Protein AF-A0A1M3PCQ3-F1 (afdb_monomer)

Radius of gyration: 14.95 Å; Cα contacts (8 Å, |Δi|>4): 33; chains: 1; bounding box: 37×19×46 Å

Solvent-accessible surface area (backbone atoms only — not comparable to full-atom values): 3671 Å² total; per-residue (Å²): 134,59,74,64,61,54,52,52,51,55,49,52,54,28,56,51,21,48,52,46,45,58,46,17,62,77,68,74,47,84,56,58,71,72,30,66,74,48,44,49,74,68,56,48,49,53,52,50,52,54,47,50,52,56,51,51,53,53,51,60,75,68,55,133

pLDDT: mean 90.85, std 9.85, range [49.47, 97.44]

Structure (mmCIF, N/CA/C/O backbone):
data_AF-A0A1M3PCQ3-F1
#
_entry.id   AF-A0A1M3PCQ3-F1
#
loop_
_atom_site.group_PDB
_atom_site.id
_atom_site.type_symbol
_atom_site.label_atom_id
_atom_site.label_alt_id
_atom_site.label_comp_id
_atom_site.label_asym_id
_atom_site.label_entity_id
_atom_site.label_seq_id
_atom_site.pdbx_PDB_ins_code
_atom_site.Cartn_x
_atom_site.Cartn_y
_atom_site.Cartn_z
_atom_site.occupancy
_atom_site.B_iso_or_equiv
_atom_site.auth_seq_id
_atom_site.auth_comp_id
_atom_site.auth_asym_id
_atom_site.auth_atom_id
_atom_site.pdbx_PDB_model_num
ATOM 1 N N . MET A 1 1 ? 21.563 0.448 -20.827 1.00 61.16 1 MET A N 1
ATOM 2 C CA . MET A 1 1 ? 21.053 -0.160 -19.571 1.00 61.16 1 MET A CA 1
ATOM 3 C C . MET A 1 1 ? 20.883 -1.663 -19.760 1.00 61.16 1 MET A C 1
ATOM 5 O O . MET A 1 1 ? 20.177 -2.061 -20.680 1.00 61.16 1 MET A O 1
ATOM 9 N N . SER A 1 2 ? 21.504 -2.497 -18.920 1.00 82.62 2 SER A N 1
ATOM 10 C CA . SER A 1 2 ? 21.3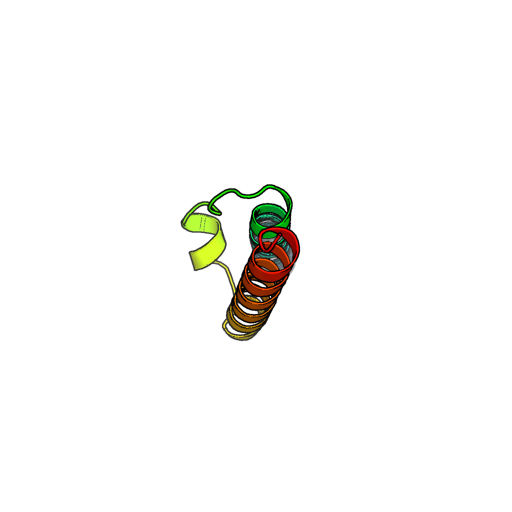60 -3.960 -19.009 1.00 82.62 2 SER A CA 1
ATOM 11 C C . SER A 1 2 ? 19.954 -4.423 -18.587 1.00 82.62 2 SER A C 1
ATOM 13 O O . SER A 1 2 ? 19.247 -3.735 -17.844 1.00 82.62 2 SER A O 1
ATOM 15 N N . ALA A 1 3 ? 19.511 -5.590 -19.064 1.00 83.62 3 ALA A N 1
ATOM 16 C CA . ALA A 1 3 ? 18.208 -6.161 -18.699 1.00 83.62 3 ALA A CA 1
ATOM 17 C C . ALA A 1 3 ? 18.066 -6.399 -17.180 1.00 83.62 3 ALA A C 1
ATOM 19 O O . ALA A 1 3 ? 16.988 -6.190 -16.624 1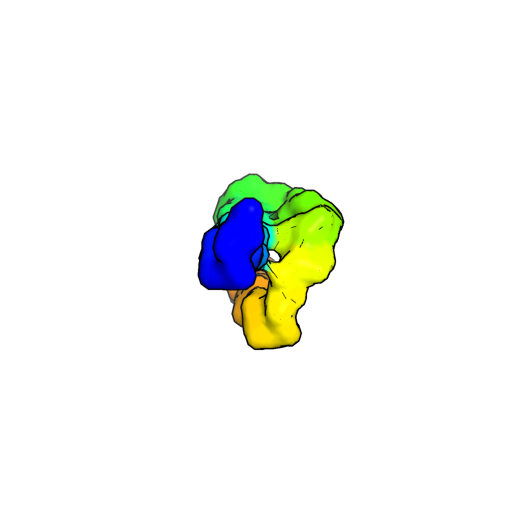.00 83.62 3 ALA A O 1
ATOM 20 N N . ASN A 1 4 ? 19.163 -6.749 -16.502 1.00 90.19 4 ASN A N 1
ATOM 21 C CA . ASN A 1 4 ? 19.187 -6.965 -15.054 1.00 90.19 4 ASN A CA 1
ATOM 22 C C . ASN A 1 4 ? 18.959 -5.666 -14.272 1.00 90.19 4 ASN A C 1
ATOM 24 O O . ASN A 1 4 ? 18.160 -5.658 -13.340 1.00 90.19 4 ASN A O 1
ATOM 28 N N . ALA A 1 5 ? 19.561 -4.550 -14.699 1.00 91.06 5 ALA A N 1
ATOM 29 C CA . ALA A 1 5 ? 19.354 -3.253 -14.052 1.00 91.06 5 ALA A CA 1
ATOM 30 C C . ALA A 1 5 ? 17.876 -2.823 -14.082 1.00 91.06 5 ALA A C 1
ATOM 32 O O . ALA A 1 5 ? 17.342 -2.345 -13.081 1.00 91.06 5 ALA A O 1
ATOM 33 N N . ARG A 1 6 ? 17.184 -3.067 -15.204 1.00 90.62 6 ARG A N 1
ATOM 34 C CA . ARG A 1 6 ? 15.747 -2.774 -15.341 1.00 90.62 6 ARG A CA 1
ATOM 35 C C . ARG A 1 6 ? 14.887 -3.632 -14.411 1.00 90.62 6 ARG A C 1
ATOM 37 O O . ARG A 1 6 ? 13.977 -3.108 -13.773 1.00 90.62 6 ARG A O 1
ATOM 44 N N . ARG A 1 7 ? 15.182 -4.933 -14.301 1.00 90.88 7 ARG A N 1
ATOM 45 C CA . ARG A 1 7 ? 14.457 -5.848 -13.398 1.00 90.88 7 ARG A CA 1
ATOM 46 C C . ARG A 1 7 ? 14.640 -5.455 -11.932 1.00 90.88 7 ARG A C 1
ATOM 48 O O . ARG A 1 7 ? 13.653 -5.396 -11.204 1.00 90.88 7 ARG A O 1
ATOM 55 N N . SER A 1 8 ? 15.864 -5.127 -11.520 1.00 94.69 8 SER A N 1
ATOM 56 C CA . SER A 1 8 ? 16.147 -4.675 -10.152 1.00 94.69 8 SER A CA 1
ATOM 57 C C . SER A 1 8 ? 15.445 -3.359 -9.825 1.00 94.69 8 SER A C 1
ATOM 59 O O . SER A 1 8 ? 14.859 -3.232 -8.752 1.00 94.69 8 SER A O 1
ATOM 61 N N . ALA A 1 9 ? 15.431 -2.403 -10.760 1.00 93.31 9 ALA A N 1
ATOM 62 C CA . ALA A 1 9 ? 14.702 -1.149 -10.588 1.00 93.31 9 ALA A CA 1
ATOM 63 C C . ALA A 1 9 ? 13.189 -1.381 -10.445 1.00 93.31 9 ALA A C 1
ATOM 65 O O . ALA A 1 9 ? 12.566 -0.821 -9.545 1.00 93.31 9 ALA A O 1
ATOM 66 N N . ALA A 1 10 ? 12.607 -2.246 -11.282 1.00 91.56 10 ALA A N 1
ATOM 67 C CA . ALA A 1 10 ? 11.194 -2.604 -11.187 1.00 91.56 10 ALA A CA 1
ATOM 68 C C . ALA A 1 10 ? 10.860 -3.297 -9.857 1.00 91.56 10 ALA A C 1
ATOM 70 O O . ALA A 1 10 ? 9.833 -2.983 -9.265 1.00 91.56 10 ALA A O 1
ATOM 71 N N . LYS A 1 11 ? 11.723 -4.198 -9.365 1.00 94.50 11 LYS A N 1
ATOM 72 C CA . LYS A 1 11 ? 11.552 -4.829 -8.047 1.00 94.50 11 LYS A CA 1
ATOM 73 C C . LYS A 1 11 ? 11.579 -3.784 -6.932 1.00 94.50 11 LYS A C 1
ATOM 75 O O . LYS A 1 11 ? 10.615 -3.683 -6.186 1.00 94.50 11 LYS A O 1
ATOM 80 N N . LYS A 1 12 ? 12.615 -2.940 -6.894 1.00 95.88 12 LYS A N 1
ATOM 81 C CA . LYS A 1 12 ? 12.751 -1.879 -5.885 1.00 95.88 12 LYS A CA 1
ATOM 82 C C . LYS A 1 12 ? 11.524 -0.966 -5.845 1.00 95.88 12 LYS A C 1
ATOM 84 O O . LYS A 1 12 ? 11.025 -0.642 -4.779 1.00 95.88 12 LYS A O 1
ATOM 89 N N . GLN A 1 13 ? 10.996 -0.606 -7.011 1.00 94.94 13 GLN A N 1
ATOM 90 C CA . GLN A 1 13 ? 9.793 0.216 -7.116 1.00 94.94 13 GLN A CA 1
ATOM 91 C C . GLN A 1 13 ? 8.529 -0.446 -6.551 1.00 94.94 13 GLN A C 1
ATOM 93 O O . GLN A 1 13 ? 7.658 0.270 -6.058 1.00 94.94 13 GLN A O 1
ATOM 98 N N . ARG A 1 14 ? 8.404 -1.775 -6.645 1.00 95.50 14 ARG A N 1
ATOM 99 C CA . ARG A 1 14 ? 7.299 -2.519 -6.021 1.00 95.50 14 ARG A CA 1
ATOM 100 C C . ARG A 1 14 ? 7.490 -2.604 -4.515 1.00 95.50 14 ARG A C 1
ATOM 102 O O . ARG A 1 14 ? 6.564 -2.279 -3.785 1.00 95.50 14 ARG A O 1
ATOM 109 N N . ASP A 1 15 ? 8.701 -2.927 -4.067 1.00 96.38 15 ASP A N 1
ATOM 110 C CA . ASP A 1 15 ? 9.036 -2.997 -2.641 1.00 96.38 15 ASP A CA 1
ATOM 111 C C . ASP A 1 15 ? 8.784 -1.638 -1.952 1.00 96.38 15 ASP A C 1
ATOM 113 O O . ASP A 1 15 ? 8.236 -1.572 -0.851 1.00 96.38 15 ASP A O 1
ATOM 117 N N . ASP A 1 16 ? 9.121 -0.533 -2.625 1.00 96.75 16 ASP A N 1
ATOM 118 C CA . ASP A 1 16 ? 8.852 0.826 -2.146 1.00 96.75 16 ASP A CA 1
ATOM 119 C C . ASP A 1 16 ? 7.350 1.147 -2.107 1.00 96.75 16 ASP A C 1
ATOM 121 O O . ASP A 1 16 ? 6.875 1.747 -1.139 1.00 96.75 16 ASP A O 1
ATOM 125 N N . ALA A 1 17 ? 6.591 0.719 -3.122 1.00 97.31 17 ALA A N 1
ATOM 126 C CA . ALA A 1 17 ? 5.137 0.873 -3.154 1.00 97.31 17 ALA A CA 1
ATOM 127 C C . ALA A 1 17 ? 4.457 0.091 -2.019 1.00 97.31 17 ALA A C 1
ATOM 129 O O . ALA A 1 17 ? 3.582 0.629 -1.337 1.00 97.31 17 ALA A O 1
ATOM 130 N N . PHE A 1 18 ? 4.900 -1.143 -1.770 1.00 97.44 18 PHE A N 1
ATOM 131 C CA . PHE A 1 18 ? 4.400 -1.969 -0.677 1.00 97.44 18 PHE A CA 1
ATOM 132 C C . PHE A 1 18 ? 4.702 -1.346 0.685 1.00 97.44 18 PHE A C 1
ATOM 134 O O . PHE A 1 18 ? 3.792 -1.158 1.496 1.00 97.44 18 PHE A O 1
ATOM 141 N N . ARG A 1 19 ? 5.945 -0.900 0.907 1.00 96.50 19 ARG A N 1
ATOM 142 C CA . ARG A 1 19 ? 6.321 -0.190 2.138 1.00 96.50 19 ARG A CA 1
ATOM 143 C C . ARG A 1 19 ? 5.453 1.044 2.375 1.00 96.50 19 ARG A C 1
ATOM 145 O O . ARG A 1 19 ? 5.028 1.279 3.502 1.00 96.50 19 ARG A O 1
ATOM 152 N N . MET A 1 20 ? 5.170 1.816 1.326 1.00 96.75 20 MET A N 1
ATOM 153 C CA . MET A 1 20 ? 4.314 2.999 1.419 1.00 96.75 20 MET A CA 1
ATOM 154 C C . MET A 1 20 ? 2.873 2.647 1.809 1.00 96.75 20 MET A C 1
ATOM 156 O O . MET A 1 20 ? 2.296 3.330 2.652 1.00 96.75 20 MET A O 1
ATOM 160 N N . CYS A 1 21 ? 2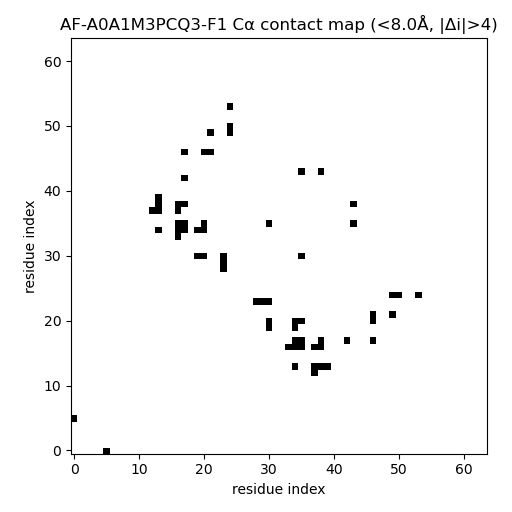.316 1.562 1.263 1.00 97.06 21 CYS A N 1
ATOM 161 C CA . CYS A 1 21 ? 0.988 1.075 1.643 1.00 97.06 21 CYS A CA 1
ATOM 162 C C . CYS A 1 21 ? 0.948 0.633 3.115 1.00 97.06 21 CYS A C 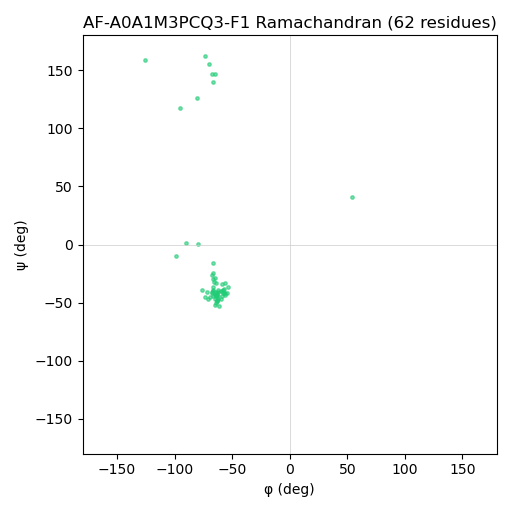1
ATOM 164 O O . CYS A 1 21 ? 0.046 1.019 3.853 1.00 97.06 21 CYS A O 1
ATOM 166 N N . MET A 1 22 ? 1.967 -0.085 3.590 1.00 97.38 22 MET A N 1
ATOM 167 C CA . MET A 1 22 ? 2.046 -0.500 4.998 1.00 97.38 22 MET A CA 1
ATOM 168 C C . MET A 1 22 ? 2.231 0.684 5.960 1.00 97.38 22 MET A C 1
ATOM 170 O O . MET A 1 22 ? 1.649 0.708 7.046 1.00 97.38 22 MET A O 1
ATOM 174 N N . LEU A 1 23 ? 3.003 1.703 5.565 1.00 96.38 23 LEU A N 1
ATOM 175 C CA . LEU A 1 23 ? 3.131 2.945 6.334 1.00 96.38 23 LEU A CA 1
ATOM 176 C C . LEU A 1 23 ? 1.818 3.727 6.398 1.00 96.38 23 LEU A C 1
ATOM 178 O O . LEU A 1 23 ? 1.549 4.344 7.424 1.00 96.38 23 LEU A O 1
ATOM 182 N N . SER A 1 24 ? 0.989 3.660 5.355 1.00 96.44 24 SER A N 1
ATOM 183 C CA . SER A 1 24 ? -0.341 4.281 5.322 1.00 96.44 24 SER A CA 1
ATOM 184 C C . SER A 1 24 ? -1.238 3.793 6.462 1.00 96.44 24 SER A C 1
ATOM 186 O O . SER A 1 24 ? -1.934 4.586 7.099 1.00 96.44 24 SER A O 1
ATOM 188 N N . ILE A 1 25 ? -1.151 2.501 6.789 1.00 94.88 25 ILE A N 1
ATOM 189 C CA . ILE A 1 25 ? -1.903 1.893 7.890 1.00 94.88 25 ILE A CA 1
ATOM 190 C C . ILE A 1 25 ? -1.486 2.517 9.226 1.00 94.88 25 ILE A C 1
ATOM 192 O O . ILE A 1 25 ? -2.342 2.938 10.007 1.00 94.88 25 ILE A O 1
ATOM 196 N N . ARG A 1 26 ? -0.173 2.619 9.472 1.00 90.94 26 ARG A N 1
ATOM 197 C CA . ARG A 1 26 ? 0.386 3.177 10.717 1.00 90.94 26 ARG A CA 1
ATOM 198 C C . ARG A 1 26 ? 0.154 4.681 10.828 1.00 90.94 26 ARG A C 1
ATOM 200 O O . ARG A 1 26 ? -0.264 5.166 11.871 1.00 90.94 26 ARG A O 1
ATOM 207 N N . GLY A 1 27 ? 0.402 5.404 9.740 1.00 90.69 27 GLY A N 1
ATOM 208 C CA . GLY A 1 27 ? 0.280 6.858 9.661 1.00 90.69 27 GLY A CA 1
ATOM 209 C C . GLY A 1 27 ? -1.152 7.359 9.486 1.00 90.69 27 GLY A C 1
ATOM 210 O O . GLY A 1 27 ? -1.346 8.565 9.403 1.00 90.69 27 GLY A O 1
ATOM 211 N N . LYS A 1 28 ? -2.144 6.458 9.425 1.00 90.81 28 LYS A N 1
ATOM 212 C CA . LYS A 1 28 ? -3.568 6.789 9.258 1.00 90.81 28 LYS A CA 1
ATOM 213 C C . LYS A 1 28 ? -3.832 7.682 8.035 1.00 90.81 28 LYS A C 1
ATOM 215 O O . LYS A 1 28 ? -4.651 8.591 8.105 1.00 90.81 28 LYS A O 1
ATOM 220 N N . PHE A 1 29 ? -3.154 7.407 6.923 1.00 92.69 29 PHE A N 1
ATOM 221 C CA . PHE A 1 29 ? -3.345 8.124 5.663 1.00 92.69 29 PHE A CA 1
ATOM 222 C C . PHE A 1 29 ? -3.652 7.158 4.515 1.00 92.69 29 PHE A C 1
ATOM 224 O O . PHE A 1 29 ? -3.323 5.967 4.572 1.00 92.69 29 PHE A O 1
ATOM 231 N N . ASP A 1 30 ? -4.259 7.685 3.455 1.00 92.31 30 ASP A N 1
ATOM 232 C CA . ASP A 1 30 ? -4.538 6.915 2.247 1.00 92.31 30 ASP A CA 1
ATOM 233 C C . ASP A 1 30 ? -3.290 6.824 1.365 1.00 92.31 30 ASP A C 1
ATOM 235 O O . ASP A 1 30 ? -2.700 7.853 1.015 1.00 92.31 30 ASP A O 1
ATOM 239 N N . PRO A 1 31 ? -2.854 5.615 0.973 1.00 94.56 31 PRO A N 1
ATOM 240 C CA . PRO A 1 31 ? -1.684 5.489 0.128 1.00 94.56 31 PRO A CA 1
ATOM 241 C C . PRO A 1 31 ? -1.987 6.062 -1.263 1.00 94.56 31 PRO A C 1
ATOM 243 O O . PRO A 1 31 ? -3.107 5.941 -1.771 1.00 94.56 31 PRO A O 1
ATOM 246 N N . PRO A 1 32 ? -0.992 6.660 -1.934 1.00 94.12 32 PRO A N 1
ATOM 247 C CA . PRO A 1 32 ? -1.206 7.228 -3.252 1.00 94.12 32 PRO A CA 1
ATOM 248 C C . PRO A 1 32 ? -1.551 6.140 -4.279 1.00 94.12 32 PRO A C 1
ATOM 250 O O . PRO A 1 32 ? -1.019 5.029 -4.254 1.00 94.12 32 PRO A O 1
ATOM 253 N N . GLN A 1 33 ? -2.389 6.492 -5.256 1.00 93.44 33 GLN A N 1
ATOM 254 C CA . GLN A 1 33 ? -2.906 5.559 -6.269 1.00 93.44 33 GLN A CA 1
ATOM 255 C C . GLN A 1 33 ? -1.811 4.828 -7.060 1.00 93.44 33 GLN A C 1
ATOM 257 O O . GLN A 1 33 ? -1.983 3.674 -7.449 1.00 93.44 33 GLN A O 1
ATOM 262 N N . TRP A 1 34 ? -0.669 5.477 -7.307 1.00 94.00 34 TRP A N 1
ATOM 263 C CA . TRP A 1 34 ? 0.441 4.846 -8.024 1.00 94.00 34 TRP A CA 1
ATOM 264 C C . TRP A 1 34 ? 1.068 3.687 -7.236 1.00 94.00 34 TRP A C 1
ATOM 266 O O . TRP A 1 34 ? 1.561 2.747 -7.859 1.00 94.00 34 TRP A O 1
ATOM 276 N N . ALA A 1 35 ? 1.039 3.733 -5.898 1.00 95.38 35 ALA A N 1
ATOM 277 C CA . ALA A 1 35 ? 1.577 2.673 -5.053 1.00 95.38 35 ALA A CA 1
ATOM 278 C C . ALA A 1 35 ? 0.676 1.436 -5.131 1.00 95.38 35 ALA A C 1
ATOM 280 O O . ALA A 1 35 ? 1.156 0.345 -5.429 1.00 95.38 35 ALA A O 1
ATOM 281 N N . LEU A 1 36 ? -0.642 1.633 -5.011 1.00 94.50 36 LEU A N 1
ATOM 282 C CA . LEU A 1 36 ? -1.641 0.568 -5.150 1.00 94.50 36 LEU A CA 1
ATOM 283 C C . LEU A 1 36 ? -1.547 -0.141 -6.510 1.00 94.50 36 LEU A C 1
ATOM 285 O O . LEU A 1 36 ? -1.586 -1.365 -6.576 1.00 94.50 36 LEU A O 1
ATOM 289 N N . LYS A 1 37 ? -1.347 0.613 -7.599 1.00 95.38 37 LYS A N 1
ATOM 290 C CA . LYS A 1 37 ? -1.205 0.060 -8.962 1.00 95.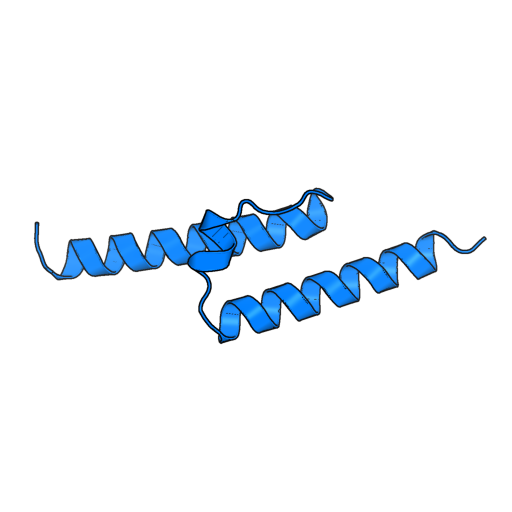38 37 LYS A CA 1
ATOM 291 C C . LYS A 1 37 ? 0.058 -0.780 -9.178 1.00 95.38 37 LYS A C 1
ATOM 293 O O . LYS A 1 37 ? 0.152 -1.467 -10.192 1.00 95.38 37 LYS A O 1
ATOM 298 N N . ARG A 1 38 ? 1.051 -0.688 -8.288 1.00 95.31 38 ARG A N 1
ATOM 299 C CA . ARG A 1 38 ? 2.322 -1.424 -8.396 1.00 95.31 38 ARG A CA 1
ATOM 300 C C . ARG A 1 38 ? 2.377 -2.683 -7.541 1.00 95.31 38 ARG A C 1
ATOM 302 O O . ARG A 1 38 ? 3.318 -3.457 -7.715 1.00 95.31 38 ARG A O 1
ATOM 309 N N . LEU A 1 39 ? 1.403 -2.881 -6.658 1.00 94.88 39 LEU A N 1
ATOM 310 C CA . LEU A 1 39 ? 1.316 -4.076 -5.832 1.00 94.88 39 LEU A CA 1
ATOM 311 C C . LEU A 1 39 ? 1.025 -5.304 -6.690 1.00 94.88 39 LEU A C 1
ATOM 313 O O . LEU A 1 39 ? 0.213 -5.263 -7.618 1.00 94.88 39 LEU A O 1
ATOM 317 N N . LEU A 1 40 ? 1.679 -6.412 -6.358 1.00 95.19 40 LEU A N 1
ATOM 318 C CA . LEU A 1 40 ? 1.275 -7.713 -6.868 1.00 95.19 40 LEU A CA 1
ATOM 319 C C . LEU A 1 40 ? -0.011 -8.171 -6.158 1.00 95.19 40 LEU A C 1
ATOM 321 O O . LEU A 1 40 ? -0.335 -7.668 -5.081 1.00 95.19 40 LEU A O 1
ATOM 325 N N . PRO A 1 41 ? -0.745 -9.155 -6.709 1.00 95.62 41 PRO A N 1
ATOM 326 C CA . PRO A 1 41 ? -1.932 -9.696 -6.046 1.00 95.62 41 PRO A CA 1
ATOM 327 C C . PRO A 1 41 ? -1.671 -10.180 -4.609 1.00 95.62 41 PRO A C 1
ATOM 329 O O . PRO A 1 41 ? -2.511 -9.961 -3.741 1.00 95.62 41 PRO A O 1
ATOM 332 N N . GLY A 1 42 ? -0.497 -10.774 -4.350 1.00 96.00 42 GLY A N 1
ATOM 333 C CA . GLY A 1 42 ? -0.069 -11.181 -3.006 1.00 96.00 42 GLY A CA 1
ATOM 334 C C . GLY A 1 42 ? 0.120 -9.989 -2.065 1.00 96.00 42 GLY A C 1
ATOM 335 O O . GLY A 1 42 ? -0.511 -9.940 -1.014 1.00 96.00 42 GLY A O 1
ATOM 336 N N . ASP A 1 43 ? 0.890 -8.985 -2.492 1.00 95.81 43 ASP A N 1
ATOM 337 C CA . ASP A 1 43 ? 1.111 -7.749 -1.727 1.00 95.81 43 ASP A CA 1
ATOM 338 C C . ASP A 1 43 ? -0.213 -7.025 -1.424 1.00 95.81 43 ASP A C 1
ATOM 340 O O . ASP A 1 43 ? -0.421 -6.494 -0.333 1.00 95.81 43 ASP A O 1
ATOM 344 N N . MET A 1 44 ? -1.138 -7.010 -2.391 1.00 96.31 44 MET A N 1
ATOM 345 C CA . MET A 1 44 ? -2.457 -6.398 -2.231 1.00 96.31 44 MET A CA 1
ATOM 346 C C . MET A 1 44 ? -3.311 -7.150 -1.203 1.00 96.31 44 MET A C 1
ATOM 348 O O . MET A 1 44 ? -4.042 -6.514 -0.441 1.00 96.31 44 MET A O 1
ATOM 352 N N . ALA A 1 45 ? -3.240 -8.484 -1.177 1.00 97.38 45 ALA A N 1
ATOM 353 C CA . ALA A 1 45 ? -3.929 -9.295 -0.179 1.00 97.38 45 ALA A CA 1
ATOM 354 C C . ALA A 1 45 ? -3.367 -9.030 1.225 1.00 97.38 45 ALA A C 1
ATOM 356 O O . ALA A 1 45 ? -4.139 -8.755 2.141 1.00 97.38 45 ALA A O 1
ATOM 357 N N . GLU A 1 46 ? -2.040 -9.016 1.375 1.00 96.62 46 GLU A N 1
ATOM 358 C CA . GLU A 1 46 ? -1.377 -8.713 2.647 1.00 96.62 46 GLU A CA 1
ATOM 359 C C . GLU A 1 46 ? -1.734 -7.309 3.153 1.00 96.62 46 GLU A C 1
ATOM 361 O O . GLU A 1 46 ? -2.154 -7.146 4.301 1.00 96.62 46 GLU A O 1
ATOM 366 N N . TYR A 1 47 ? -1.674 -6.305 2.274 1.00 95.69 47 TYR A N 1
ATOM 367 C CA . TYR A 1 47 ? -2.065 -4.936 2.603 1.00 95.69 47 TYR A CA 1
ATOM 368 C C . TYR A 1 47 ? -3.529 -4.841 3.065 1.00 95.69 47 TYR A C 1
ATOM 370 O O . TYR A 1 47 ? -3.818 -4.177 4.062 1.00 95.69 47 TYR A O 1
ATOM 378 N N . ARG A 1 48 ? -4.466 -5.515 2.383 1.00 95.62 48 ARG A N 1
ATOM 379 C CA . ARG A 1 48 ? -5.890 -5.517 2.772 1.00 95.62 48 ARG A CA 1
ATOM 380 C C . ARG A 1 48 ? -6.115 -6.17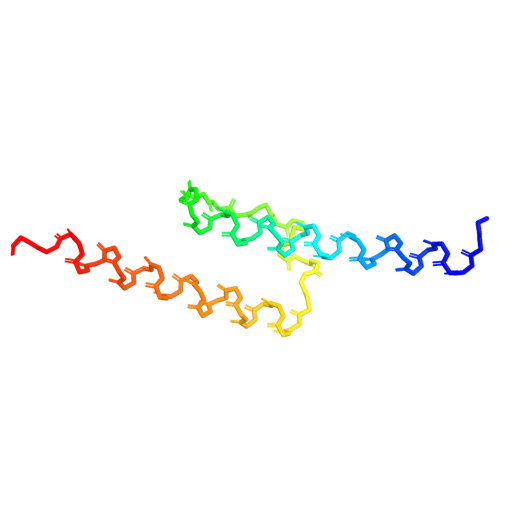4 4.128 1.00 95.62 48 ARG A C 1
ATOM 382 O O . ARG A 1 48 ? -6.867 -5.624 4.930 1.00 95.62 48 ARG A O 1
ATOM 389 N N . THR A 1 49 ? -5.459 -7.302 4.387 1.00 97.31 49 THR A N 1
ATOM 390 C CA . THR A 1 49 ? -5.536 -8.000 5.678 1.00 97.31 49 THR A CA 1
ATOM 391 C C . THR A 1 49 ? -4.996 -7.122 6.802 1.00 97.31 49 THR A C 1
ATOM 393 O O . THR A 1 49 ? -5.668 -6.935 7.815 1.00 97.31 49 THR A O 1
ATOM 396 N N . ALA A 1 50 ? -3.831 -6.501 6.601 1.00 95.69 50 ALA A N 1
ATOM 397 C CA . ALA A 1 50 ? -3.249 -5.585 7.577 1.00 95.69 50 ALA A CA 1
ATOM 398 C C . ALA A 1 50 ? -4.144 -4.357 7.827 1.00 95.69 50 ALA A C 1
ATOM 400 O O . ALA A 1 50 ? -4.291 -3.912 8.965 1.00 95.69 50 ALA A O 1
ATOM 401 N N . LEU A 1 51 ? -4.778 -3.819 6.779 1.00 94.69 51 LEU A N 1
ATOM 402 C CA . LEU A 1 51 ? -5.709 -2.699 6.901 1.00 94.69 51 LEU A CA 1
ATOM 403 C C . LEU A 1 51 ? -6.978 -3.084 7.677 1.00 94.69 51 LEU A C 1
ATOM 405 O O . LEU A 1 51 ? -7.468 -2.272 8.460 1.00 94.69 51 LEU A O 1
ATOM 409 N N . ALA A 1 52 ? -7.515 -4.287 7.462 1.00 94.81 52 ALA A N 1
ATOM 410 C CA . ALA A 1 52 ? -8.675 -4.790 8.196 1.00 94.81 52 ALA A CA 1
ATOM 411 C C . ALA A 1 52 ? -8.356 -4.960 9.689 1.00 94.81 52 ALA A C 1
ATOM 413 O O . ALA A 1 52 ? -9.044 -4.368 10.519 1.00 94.81 52 ALA A O 1
ATOM 414 N N . ALA A 1 53 ? -7.249 -5.632 10.016 1.00 94.50 53 ALA A N 1
ATOM 415 C CA . ALA A 1 53 ? -6.798 -5.807 11.397 1.00 94.50 53 ALA A CA 1
ATOM 416 C C . ALA A 1 53 ? -6.579 -4.458 12.109 1.00 94.50 53 ALA A C 1
ATOM 418 O O . ALA A 1 53 ? -7.007 -4.258 13.243 1.00 94.50 53 ALA A O 1
ATOM 419 N N . ALA A 1 54 ? -5.983 -3.479 11.422 1.00 91.94 54 ALA A N 1
ATOM 420 C CA . ALA A 1 54 ? -5.794 -2.142 11.983 1.00 91.94 54 ALA A CA 1
ATOM 421 C C . ALA A 1 54 ? -7.111 -1.374 12.202 1.00 91.94 54 ALA A C 1
ATOM 423 O O . ALA A 1 54 ? -7.157 -0.473 13.038 1.00 91.94 54 ALA A O 1
ATOM 424 N N . LYS A 1 55 ? -8.177 -1.676 11.449 1.00 89.56 55 LYS A N 1
ATOM 425 C CA . LYS A 1 55 ? -9.513 -1.104 11.686 1.00 89.56 55 LYS A CA 1
ATOM 426 C C . LYS A 1 55 ? -10.198 -1.761 12.880 1.00 89.56 55 LYS A C 1
ATOM 428 O O . LYS A 1 55 ? -10.850 -1.051 13.640 1.00 89.56 55 LYS A O 1
ATOM 433 N N . GLU A 1 56 ? -10.040 -3.071 13.042 1.00 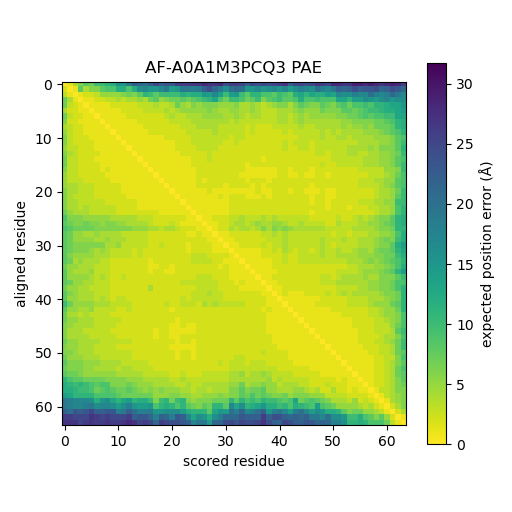90.25 56 GLU A N 1
ATOM 434 C CA . GLU A 1 56 ? -10.566 -3.822 14.188 1.00 90.25 56 GLU A CA 1
ATOM 435 C C . GLU A 1 56 ? -9.929 -3.348 15.496 1.00 90.25 56 GLU A C 1
ATOM 437 O O . GLU A 1 56 ? -10.653 -2.939 16.398 1.00 90.25 56 GLU A O 1
ATOM 442 N N . GLN A 1 57 ? -8.599 -3.234 15.546 1.00 86.88 57 GLN A N 1
ATOM 443 C CA . GLN A 1 57 ? -7.886 -2.708 16.720 1.00 86.88 57 GLN A CA 1
ATOM 444 C C . GLN A 1 57 ? -8.371 -1.307 17.120 1.00 86.88 57 GLN A C 1
ATOM 446 O O . GLN A 1 57 ? -8.647 -1.044 18.283 1.00 86.88 57 GLN A O 1
ATOM 451 N N . ARG A 1 58 ? -8.568 -0.406 16.147 1.00 85.31 58 ARG A N 1
ATOM 452 C CA . ARG A 1 58 ? -9.101 0.943 16.422 1.00 85.31 58 ARG A CA 1
ATOM 453 C C . ARG A 1 58 ? -10.535 0.929 16.943 1.00 85.31 58 ARG A C 1
ATOM 455 O O . ARG A 1 58 ? -10.935 1.869 17.622 1.00 85.31 58 ARG A O 1
ATOM 462 N N . ARG A 1 59 ? -11.330 -0.074 16.563 1.00 82.75 59 ARG A N 1
ATOM 463 C CA . ARG A 1 59 ? -12.704 -0.228 17.044 1.00 82.75 59 ARG A CA 1
ATOM 464 C C . ARG A 1 59 ? -12.711 -0.670 18.505 1.00 82.75 59 ARG A C 1
ATOM 466 O O . ARG A 1 59 ? -13.506 -0.133 19.264 1.00 82.75 59 ARG A O 1
ATOM 473 N N . GLU A 1 60 ? -11.821 -1.588 18.873 1.00 80.38 60 GLU A N 1
ATOM 474 C CA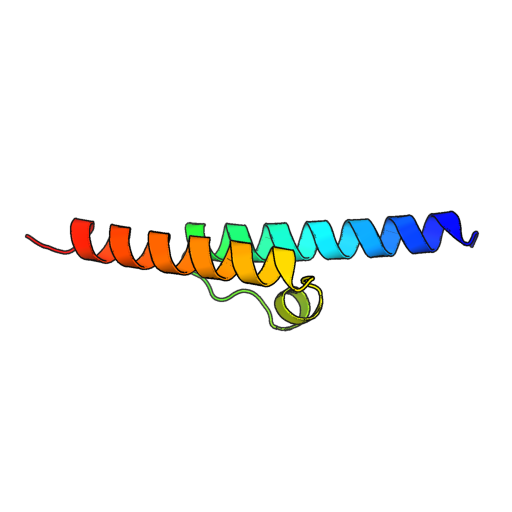 . GLU A 1 60 ? -11.644 -2.051 20.254 1.00 80.38 60 GLU A CA 1
ATOM 475 C C . GLU A 1 60 ? -11.088 -0.940 21.157 1.00 80.38 60 GLU A C 1
ATOM 477 O O . GLU A 1 60 ? -11.623 -0.705 22.233 1.00 80.38 60 GLU A O 1
ATOM 482 N N . GLU A 1 61 ? -10.086 -0.185 20.696 1.00 77.12 61 GLU A N 1
ATOM 483 C CA . GLU A 1 61 ? -9.521 0.957 21.440 1.00 77.12 61 GLU A CA 1
ATOM 484 C C . GLU A 1 61 ? -10.501 2.135 21.599 1.00 77.12 61 GLU A C 1
ATOM 486 O O . GLU A 1 61 ? -10.349 2.959 22.498 1.00 77.12 61 GLU A O 1
ATOM 491 N N . GLY A 1 62 ? -11.484 2.255 20.702 1.00 61.28 62 GLY A N 1
ATOM 492 C CA . GLY A 1 62 ? -12.501 3.309 20.718 1.00 61.28 62 GLY A CA 1
ATOM 493 C C . GLY A 1 62 ? -13.767 2.959 21.505 1.00 61.28 62 GLY A C 1
ATOM 494 O O . GLY A 1 62 ? -14.704 3.760 21.508 1.00 61.28 62 GLY A O 1
ATOM 495 N N . GLN A 1 63 ? -13.827 1.776 22.121 1.00 49.47 63 GLN A N 1
ATOM 496 C CA . GLN A 1 63 ? -14.956 1.336 22.935 1.00 49.47 63 GLN A CA 1
ATOM 497 C C . GLN A 1 63 ? -14.661 1.637 24.422 1.00 49.47 63 GLN A C 1
ATOM 499 O O . GLN A 1 63 ? -13.657 1.139 24.930 1.00 49.47 63 GLN A O 1
ATOM 504 N N . PRO A 1 64 ? -15.465 2.492 25.092 1.00 55.59 64 PRO A N 1
ATOM 505 C CA . PRO A 1 64 ? -15.261 2.879 26.492 1.00 55.59 64 PRO A CA 1
ATOM 506 C C . PRO A 1 64 ? -15.525 1.741 27.484 1.00 55.59 64 PRO A C 1
ATOM 508 O O . PRO A 1 64 ? -16.333 0.839 27.157 1.00 55.59 64 PRO A O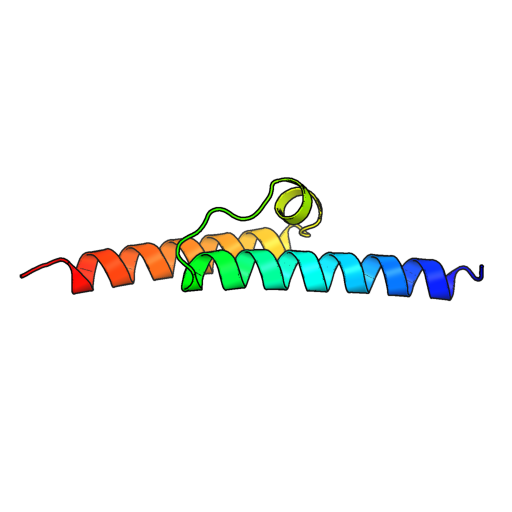 1
#

Mean predicted aligned error: 4.68 Å

Sequence (64 aa):
MSANARRSAAKKQRDDAFRMCMLSIRGKFDPPQWALKRLLPGDMAEYRTALAAAKEQRREEGQP

Foldseek 3Di:
DDPVVVVVVLVVLLVVLLVQLLVCLVVVHDRDPVSVVSYDPVSNVVSVVSNVVSVVVVVVVPDD

Secondary structure (DSSP, 8-state):
--HHHHHHHHHHHHHHHHHHHHHHHHHT-PPPHHHHTT--HHHHHHHHHHHHHHHHHHHHHT--